Protein AF-K9X433-F1 (afdb_monomer_lite)

Structure (mmCIF, N/CA/C/O backbone):
data_AF-K9X433-F1
#
_entry.id   AF-K9X433-F1
#
loop_
_atom_site.group_PDB
_atom_site.id
_atom_site.type_symbol
_atom_site.label_atom_id
_atom_site.label_alt_id
_atom_site.label_comp_id
_atom_site.label_asym_id
_atom_site.label_entity_id
_atom_site.label_seq_id
_atom_site.pdbx_PDB_ins_code
_atom_site.Cartn_x
_atom_site.Cartn_y
_atom_site.Cartn_z
_atom_site.occupancy
_atom_site.B_iso_or_equiv
_atom_site.auth_seq_id
_atom_site.auth_comp_id
_atom_site.auth_asym_id
_atom_site.auth_atom_id
_atom_site.pdbx_PDB_model_num
ATOM 1 N N . MET A 1 1 ? -10.304 9.163 13.853 1.00 60.44 1 MET A N 1
ATOM 2 C CA . MET A 1 1 ? -9.417 9.956 12.986 1.00 60.44 1 MET A CA 1
ATOM 3 C C . MET A 1 1 ? -8.983 9.079 11.832 1.00 60.44 1 MET A C 1
ATOM 5 O O . MET A 1 1 ? -8.395 8.038 12.096 1.00 60.44 1 MET A O 1
ATOM 9 N N . ASP A 1 2 ? -9.200 9.510 10.591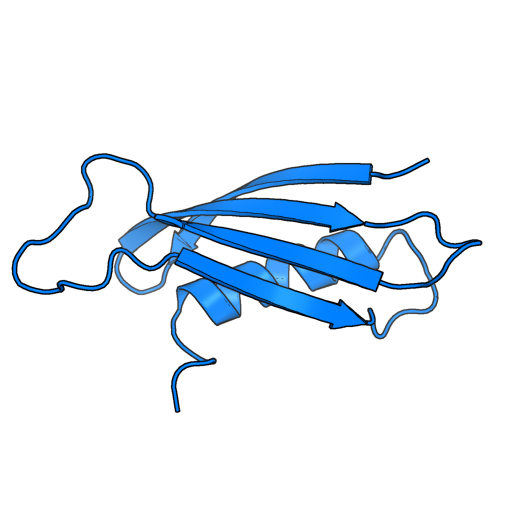 1.00 72.50 2 ASP A N 1
ATOM 10 C CA . ASP A 1 2 ? -8.589 8.859 9.431 1.00 72.50 2 ASP A CA 1
ATOM 11 C C . ASP A 1 2 ? -7.062 8.958 9.512 1.00 72.50 2 ASP A C 1
ATOM 13 O O . ASP A 1 2 ? -6.494 10.055 9.602 1.00 72.50 2 ASP A O 1
ATOM 17 N N . LYS A 1 3 ? -6.383 7.809 9.489 1.00 80.31 3 LYS A N 1
ATOM 18 C CA . LYS A 1 3 ? -4.920 7.748 9.481 1.00 80.31 3 LYS A CA 1
ATOM 19 C C . LYS A 1 3 ? -4.447 7.599 8.043 1.00 80.31 3 LYS A C 1
ATOM 21 O O . LYS A 1 3 ? -4.873 6.697 7.325 1.00 80.31 3 LYS A O 1
ATOM 26 N N . LYS A 1 4 ? -3.538 8.478 7.619 1.00 83.56 4 LYS A N 1
ATOM 27 C CA . LYS A 1 4 ? -2.899 8.393 6.304 1.00 83.56 4 LYS A CA 1
ATOM 28 C C . LYS A 1 4 ? -1.401 8.187 6.454 1.00 83.56 4 LYS A C 1
ATOM 30 O O . LYS A 1 4 ? -0.740 8.952 7.151 1.00 83.56 4 LYS A O 1
ATOM 35 N N . ILE A 1 5 ? -0.889 7.168 5.780 1.00 87.56 5 ILE A N 1
ATOM 36 C CA . ILE A 1 5 ? 0.511 6.752 5.826 1.00 87.56 5 ILE A CA 1
ATOM 37 C C . ILE A 1 5 ? 1.050 6.773 4.400 1.00 87.56 5 ILE A C 1
ATOM 39 O O . ILE A 1 5 ? 0.328 6.527 3.430 1.00 87.56 5 ILE A O 1
ATOM 43 N N . THR A 1 6 ? 2.315 7.138 4.252 1.00 89.00 6 THR A N 1
ATOM 44 C CA . THR A 1 6 ? 3.012 7.075 2.971 1.00 89.00 6 THR A CA 1
ATOM 45 C C . THR A 1 6 ? 4.344 6.396 3.193 1.00 89.00 6 THR A C 1
ATOM 47 O O . THR A 1 6 ? 5.144 6.876 3.991 1.00 89.00 6 THR A O 1
ATOM 50 N N . GLU A 1 7 ? 4.567 5.293 2.489 1.00 89.06 7 GLU A N 1
ATOM 51 C CA . GLU A 1 7 ? 5.762 4.471 2.636 1.00 89.06 7 GLU A CA 1
ATOM 52 C C . GLU A 1 7 ? 6.406 4.227 1.275 1.00 89.06 7 GLU A C 1
ATOM 54 O O . GLU A 1 7 ? 5.721 3.978 0.283 1.00 89.06 7 GLU A O 1
ATOM 59 N N . LYS A 1 8 ? 7.736 4.308 1.230 1.00 89.38 8 LYS A N 1
ATOM 60 C CA . LYS A 1 8 ? 8.523 3.977 0.046 1.00 89.38 8 LYS A CA 1
ATOM 61 C C . LYS A 1 8 ? 9.185 2.622 0.228 1.00 89.38 8 LYS A C 1
ATOM 63 O O . LYS A 1 8 ? 9.759 2.355 1.280 1.00 89.38 8 LYS A O 1
ATOM 68 N N . PHE A 1 9 ? 9.149 1.797 -0.806 1.00 86.62 9 PHE A N 1
ATOM 69 C CA . PHE A 1 9 ? 9.816 0.500 -0.822 1.00 86.62 9 PHE A CA 1
ATOM 70 C C . PHE A 1 9 ? 10.332 0.176 -2.223 1.00 86.62 9 PHE A C 1
ATOM 72 O O . PHE A 1 9 ? 9.962 0.820 -3.203 1.00 86.62 9 PHE A O 1
ATOM 79 N N . VAL A 1 10 ? 11.212 -0.816 -2.313 1.00 85.50 10 VAL A N 1
ATOM 80 C CA . VAL A 1 10 ? 11.711 -1.342 -3.584 1.00 85.50 10 VAL A CA 1
ATOM 81 C C . VAL A 1 10 ? 11.094 -2.720 -3.784 1.00 85.50 10 VAL A C 1
ATOM 83 O O . VAL A 1 10 ? 11.141 -3.529 -2.861 1.00 85.50 10 VAL A O 1
ATOM 86 N N . ASN A 1 11 ? 10.489 -2.965 -4.945 1.00 81.38 11 ASN A N 1
ATOM 87 C CA . ASN A 1 11 ? 9.910 -4.271 -5.272 1.00 81.38 11 ASN A CA 1
ATOM 88 C C . ASN A 1 11 ? 10.994 -5.280 -5.704 1.00 81.38 11 ASN A C 1
ATOM 90 O O . ASN A 1 11 ? 12.151 -4.907 -5.927 1.00 81.38 11 ASN A O 1
ATOM 94 N N . ASP A 1 12 ? 10.621 -6.542 -5.907 1.00 79.44 12 ASP A N 1
ATOM 95 C CA . ASP A 1 12 ? 11.550 -7.615 -6.296 1.00 79.44 12 ASP A CA 1
ATOM 96 C C . ASP A 1 12 ? 12.236 -7.379 -7.657 1.00 79.44 12 ASP A C 1
ATOM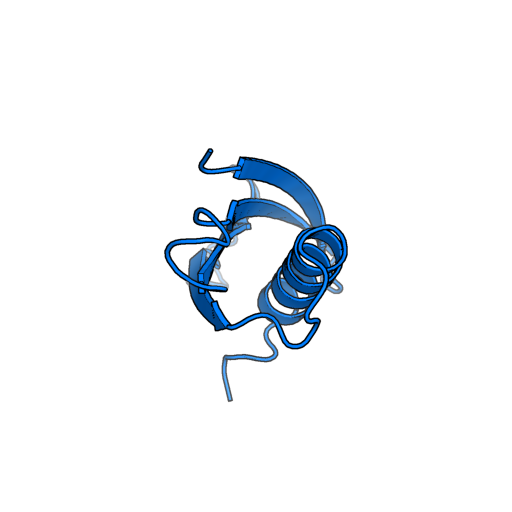 98 O O . ASP A 1 12 ? 13.286 -7.950 -7.959 1.00 79.44 12 ASP A O 1
ATOM 102 N N . MET A 1 13 ? 11.689 -6.484 -8.483 1.00 75.56 13 MET A N 1
ATOM 103 C CA . MET A 1 13 ? 12.282 -6.065 -9.756 1.00 75.56 13 MET A CA 1
ATOM 104 C C . MET A 1 13 ? 13.301 -4.922 -9.607 1.00 75.56 13 MET A C 1
ATOM 106 O O . MET A 1 13 ? 13.798 -4.407 -10.614 1.00 75.56 13 MET A O 1
ATOM 110 N N . GLY A 1 14 ? 13.594 -4.484 -8.379 1.00 79.31 14 GLY A N 1
ATOM 111 C CA . GLY A 1 14 ? 14.477 -3.352 -8.104 1.00 79.31 14 GLY A CA 1
ATOM 112 C C . GLY A 1 14 ? 13.851 -1.996 -8.438 1.00 79.31 14 GLY A C 1
ATOM 113 O O . GLY A 1 14 ? 14.583 -1.034 -8.679 1.00 79.31 14 GLY A O 1
ATOM 114 N N . LYS A 1 15 ? 12.516 -1.912 -8.512 1.00 79.88 15 LYS A N 1
ATOM 115 C CA . LYS A 1 15 ? 11.787 -0.676 -8.817 1.00 79.88 15 LYS A CA 1
ATOM 116 C C . LYS A 1 15 ? 11.349 0.028 -7.546 1.00 79.88 15 LYS A C 1
ATOM 118 O O . LYS A 1 15 ? 10.831 -0.610 -6.636 1.00 79.88 15 LYS A O 1
ATOM 123 N N . GLU A 1 16 ? 11.542 1.341 -7.499 1.00 86.12 16 GLU A N 1
ATOM 124 C CA . GLU A 1 16 ? 11.105 2.165 -6.372 1.00 86.12 16 GLU A CA 1
ATOM 125 C C . GLU A 1 16 ? 9.606 2.438 -6.492 1.00 86.12 16 GLU A C 1
ATOM 127 O O . GLU A 1 16 ? 9.109 2.886 -7.530 1.00 86.12 16 GLU A O 1
ATOM 132 N N . MET A 1 17 ? 8.897 2.167 -5.404 1.00 83.69 17 MET A N 1
ATOM 133 C CA . MET A 1 17 ? 7.455 2.279 -5.283 1.00 83.69 17 MET A CA 1
ATOM 134 C C . MET A 1 17 ? 7.117 3.144 -4.068 1.00 83.69 17 MET A C 1
ATOM 136 O O . MET A 1 17 ? 7.786 3.096 -3.036 1.00 83.69 17 MET A O 1
ATOM 140 N N . THR A 1 18 ? 6.037 3.906 -4.178 1.00 87.31 18 THR A N 1
ATOM 141 C CA . THR A 1 18 ? 5.415 4.657 -3.093 1.00 87.31 18 THR A CA 1
ATOM 142 C C . THR A 1 18 ? 4.010 4.099 -2.850 1.00 87.31 18 THR A C 1
ATOM 144 O O . THR A 1 18 ? 3.152 4.148 -3.735 1.00 87.31 18 THR A O 1
ATOM 147 N N . ALA A 1 19 ? 3.754 3.604 -1.639 1.00 85.75 19 ALA A N 1
ATOM 148 C CA . ALA A 1 19 ? 2.428 3.253 -1.147 1.00 85.75 19 ALA A CA 1
ATOM 149 C C . ALA A 1 19 ? 1.810 4.417 -0.372 1.00 85.75 19 ALA A C 1
ATOM 151 O O . ALA A 1 19 ? 2.431 5.001 0.510 1.00 85.75 19 ALA A O 1
ATOM 152 N N . SER A 1 20 ? 0.560 4.736 -0.683 1.00 88.44 20 SER A N 1
ATOM 153 C CA . SER A 1 20 ? -0.310 5.605 0.100 1.00 88.44 20 SER A CA 1
ATOM 154 C C . SER A 1 20 ? -1.395 4.751 0.737 1.00 88.44 20 SER A C 1
ATOM 156 O O . SER A 1 20 ? -2.196 4.147 0.029 1.00 88.44 20 SER A O 1
ATOM 158 N N . ILE A 1 21 ? -1.420 4.714 2.063 1.00 87.69 21 ILE A N 1
ATOM 159 C CA . ILE A 1 21 ? -2.353 3.912 2.851 1.00 87.69 21 ILE A CA 1
ATOM 160 C C . ILE A 1 21 ? -3.297 4.867 3.576 1.00 87.69 21 ILE A C 1
ATOM 162 O O . ILE A 1 21 ? -2.859 5.837 4.199 1.00 87.69 21 ILE A O 1
ATOM 166 N N . SER A 1 22 ? -4.594 4.610 3.481 1.00 86.06 22 SER A N 1
ATOM 167 C CA . SER A 1 22 ? -5.641 5.322 4.204 1.00 86.06 22 SER A CA 1
ATOM 168 C C . SER A 1 22 ? -6.441 4.317 5.016 1.00 86.06 22 SER A C 1
ATOM 170 O O . SER A 1 22 ? -7.066 3.424 4.452 1.00 86.06 22 SER A O 1
ATOM 172 N N . ILE A 1 23 ? -6.378 4.470 6.334 1.00 83.06 23 ILE A N 1
ATOM 173 C CA . ILE A 1 23 ? -7.095 3.655 7.308 1.00 83.06 23 ILE A CA 1
ATOM 174 C C . ILE A 1 23 ? -8.237 4.520 7.835 1.00 83.06 23 ILE A C 1
ATOM 176 O O . ILE A 1 23 ? -7.984 5.579 8.424 1.00 83.06 23 ILE A O 1
ATOM 180 N N . SER A 1 24 ? -9.468 4.091 7.567 1.00 79.81 24 SER A N 1
ATOM 181 C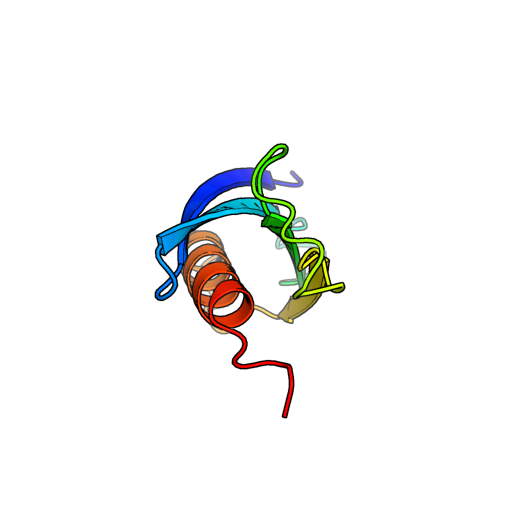 CA . SER A 1 24 ? -10.671 4.745 8.082 1.00 79.81 24 SER A CA 1
ATOM 182 C C . SER A 1 24 ? -10.804 4.556 9.593 1.00 79.81 24 SER A C 1
ATOM 184 O O . SER A 1 24 ? -10.114 3.731 10.196 1.00 79.81 24 SER A O 1
ATOM 186 N N . ASP A 1 25 ? -11.649 5.372 10.225 1.00 74.81 25 ASP A N 1
ATOM 187 C CA . ASP A 1 25 ? -11.869 5.279 11.665 1.00 74.81 25 ASP A CA 1
ATOM 188 C C . ASP A 1 25 ? -12.367 3.871 12.053 1.00 74.81 25 ASP A C 1
ATOM 190 O O . ASP A 1 25 ? -13.342 3.400 11.463 1.00 74.81 25 ASP A O 1
ATOM 194 N N . PRO A 1 26 ? -11.742 3.201 13.041 1.00 67.75 26 PRO A N 1
ATOM 195 C CA . PRO A 1 26 ? -12.155 1.868 13.473 1.00 67.75 26 PRO A CA 1
ATOM 196 C C . PRO A 1 26 ? -13.604 1.799 13.985 1.00 67.75 26 PRO A C 1
ATOM 198 O O . PRO A 1 26 ? -14.175 0.710 14.004 1.00 67.75 26 PRO A O 1
ATOM 201 N N . GLU A 1 27 ? -14.217 2.919 14.391 1.00 70.88 27 GLU A N 1
ATOM 202 C CA . GLU A 1 27 ? -15.643 2.987 14.744 1.00 70.88 27 GLU A CA 1
ATOM 203 C C . GLU A 1 27 ? -16.569 2.980 13.511 1.00 70.88 27 GLU A C 1
ATOM 205 O O . GLU A 1 27 ? -17.730 2.584 13.621 1.00 70.88 27 GLU A O 1
ATOM 210 N N . GLU A 1 28 ? -16.068 3.382 12.337 1.00 65.25 28 GLU A N 1
ATOM 211 C CA . GLU A 1 28 ? -16.796 3.366 11.059 1.00 65.25 28 GLU A CA 1
ATOM 212 C C . GLU A 1 28 ? -16.523 2.099 10.227 1.00 65.25 28 GLU A C 1
ATOM 214 O O . GLU A 1 28 ? -17.308 1.777 9.334 1.00 65.25 28 GLU A O 1
ATOM 219 N N . GLY A 1 29 ? -15.461 1.349 10.544 1.00 66.44 29 GLY A N 1
ATOM 220 C CA . GLY A 1 29 ? -15.128 0.064 9.925 1.00 66.44 29 GLY A CA 1
ATOM 221 C C . GLY A 1 29 ? -13.623 -0.225 9.907 1.00 66.44 29 GLY A C 1
ATOM 222 O O . GLY A 1 29 ? -12.803 0.621 10.242 1.00 66.44 29 GLY A O 1
ATOM 223 N N . ASN A 1 30 ? -13.241 -1.432 9.485 1.00 70.62 30 ASN A N 1
ATOM 224 C CA . ASN A 1 30 ? -11.843 -1.843 9.272 1.00 70.62 30 ASN A CA 1
ATOM 225 C C . ASN A 1 30 ? -11.415 -1.714 7.798 1.00 70.62 30 ASN A C 1
ATOM 227 O O . ASN A 1 30 ? -10.622 -2.515 7.294 1.00 70.62 30 ASN A O 1
ATOM 231 N N . ASP A 1 31 ? -11.978 -0.734 7.090 1.00 79.31 31 ASP A N 1
ATOM 232 C CA . ASP A 1 31 ? -11.680 -0.489 5.685 1.00 79.31 31 ASP A CA 1
ATOM 233 C C . ASP A 1 31 ? -10.304 0.163 5.526 1.00 79.31 31 ASP A C 1
ATOM 235 O O . ASP A 1 31 ? -10.051 1.282 5.987 1.00 79.31 31 ASP A O 1
ATOM 239 N N . VAL A 1 32 ? -9.413 -0.541 4.825 1.00 82.06 32 VAL A N 1
ATOM 240 C CA . VAL A 1 32 ? -8.078 -0.054 4.495 1.00 82.06 32 VAL A CA 1
ATOM 241 C C . VAL A 1 32 ? -7.959 0.111 2.988 1.00 82.06 32 VAL A C 1
ATOM 243 O O . VAL A 1 32 ? -8.086 -0.834 2.205 1.00 82.06 32 VAL A O 1
ATOM 246 N N . LYS A 1 33 ? -7.679 1.343 2.564 1.00 83.25 33 LYS A N 1
ATOM 247 C CA . LYS A 1 33 ? -7.422 1.675 1.165 1.00 83.25 33 LYS A CA 1
ATOM 248 C C . LYS A 1 33 ? -5.929 1.824 0.927 1.00 83.25 33 LYS A C 1
ATOM 250 O O . LYS A 1 33 ? -5.268 2.619 1.594 1.00 83.25 33 LYS A O 1
ATOM 255 N N . VAL A 1 34 ? -5.416 1.110 -0.069 1.00 82.06 34 VAL A N 1
ATOM 256 C CA . VAL A 1 34 ? -4.002 1.123 -0.438 1.00 82.06 34 VAL A CA 1
ATOM 257 C C . VAL A 1 34 ? -3.863 1.503 -1.905 1.00 82.06 34 VAL A C 1
ATOM 259 O O . VAL A 1 34 ? -4.452 0.895 -2.796 1.00 82.06 34 VAL A O 1
ATOM 262 N N . THR A 1 35 ? -3.047 2.518 -2.153 1.00 83.06 35 THR A N 1
ATOM 263 C CA . THR A 1 35 ? -2.652 2.958 -3.489 1.00 83.06 35 THR A CA 1
ATOM 264 C C . THR A 1 35 ? -1.152 2.769 -3.615 1.00 83.06 35 THR A C 1
ATOM 266 O O . THR A 1 35 ? -0.397 3.411 -2.891 1.00 83.06 35 THR A O 1
ATOM 269 N N . VAL A 1 36 ? -0.700 1.940 -4.548 1.00 81.50 36 VAL A N 1
ATOM 270 C CA . VAL A 1 36 ? 0.726 1.732 -4.826 1.00 81.50 36 VAL A CA 1
ATOM 271 C C . VAL A 1 36 ? 1.057 2.320 -6.188 1.00 81.50 36 VAL A C 1
ATOM 273 O O . VAL A 1 36 ? 0.380 2.041 -7.177 1.00 81.50 36 VAL A O 1
ATOM 276 N N . ARG A 1 37 ? 2.100 3.151 -6.236 1.00 79.06 37 ARG A N 1
ATOM 277 C CA . ARG A 1 37 ? 2.566 3.827 -7.450 1.00 79.06 37 ARG A CA 1
ATOM 278 C C . ARG A 1 37 ? 4.064 3.660 -7.604 1.00 79.06 37 ARG A C 1
ATOM 280 O O . ARG A 1 37 ? 4.793 3.755 -6.627 1.00 79.06 37 ARG A O 1
ATOM 287 N N . MET A 1 38 ? 4.522 3.482 -8.833 1.00 75.88 38 MET A N 1
ATOM 288 C CA . MET A 1 38 ? 5.945 3.578 -9.159 1.00 75.88 38 MET A CA 1
ATOM 289 C C . MET A 1 38 ? 6.422 5.036 -9.087 1.00 75.88 38 MET A C 1
ATOM 291 O O . MET A 1 38 ? 5.697 5.936 -9.518 1.00 75.88 38 MET A O 1
ATOM 295 N N . ASP A 1 39 ? 7.624 5.273 -8.553 1.00 73.38 39 ASP A N 1
ATOM 296 C CA . ASP A 1 39 ? 8.207 6.621 -8.489 1.00 73.38 39 ASP A CA 1
ATOM 297 C C . ASP A 1 39 ? 8.498 7.175 -9.903 1.00 73.38 39 ASP A C 1
ATOM 299 O O . ASP A 1 39 ? 8.803 6.442 -10.856 1.00 73.38 39 ASP A O 1
ATOM 303 N N . GLU A 1 40 ? 8.385 8.499 -10.052 1.00 66.56 40 GLU A N 1
ATOM 304 C CA . GLU A 1 40 ? 8.596 9.184 -11.330 1.00 66.56 40 GLU A CA 1
ATOM 305 C C . GLU A 1 40 ? 10.034 8.982 -11.844 1.00 66.56 40 GLU A C 1
ATOM 307 O O . GLU A 1 40 ? 11.002 9.013 -11.090 1.00 66.56 40 GLU A O 1
ATOM 312 N N . GLY A 1 41 ? 10.186 8.773 -13.156 1.00 62.16 41 GLY A N 1
ATOM 313 C CA . GLY A 1 41 ? 11.490 8.526 -13.792 1.00 62.16 41 GLY A CA 1
ATOM 314 C C . GLY A 1 41 ? 11.871 7.049 -13.941 1.00 62.16 41 GLY A C 1
ATOM 315 O O . GLY A 1 41 ? 12.805 6.743 -14.679 1.00 62.16 41 GLY A O 1
ATOM 316 N N . GLN A 1 42 ? 11.111 6.122 -13.346 1.00 62.25 42 GLN A N 1
ATOM 317 C CA . GLN A 1 42 ? 11.286 4.677 -13.563 1.00 62.25 42 GLN A CA 1
ATOM 318 C C . GLN A 1 42 ? 10.462 4.110 -14.737 1.00 62.25 42 GLN A C 1
ATOM 320 O O . GLN A 1 42 ? 10.491 2.899 -14.991 1.00 62.25 42 GLN A O 1
ATOM 325 N N . PHE A 1 43 ? 9.770 4.986 -15.478 1.00 56.12 43 PHE A N 1
ATOM 326 C CA . PHE A 1 43 ? 8.972 4.660 -16.660 1.00 56.12 43 PHE A CA 1
ATOM 327 C C . PHE A 1 43 ? 9.813 3.933 -17.716 1.00 56.12 43 PHE A C 1
ATOM 329 O O . PHE A 1 43 ? 10.724 4.504 -18.319 1.00 56.12 43 PHE A O 1
ATOM 336 N N . ASN A 1 44 ? 9.486 2.665 -17.960 1.00 56.09 44 ASN A N 1
ATOM 337 C CA . ASN A 1 44 ? 10.056 1.894 -19.051 1.00 56.09 44 ASN A CA 1
ATOM 338 C C . ASN A 1 44 ? 9.037 1.826 -20.193 1.00 56.09 44 ASN A C 1
ATOM 340 O O . ASN A 1 44 ? 7.994 1.201 -20.050 1.00 56.09 44 ASN A O 1
ATOM 344 N N . LYS A 1 45 ? 9.357 2.433 -21.340 1.00 54.41 45 LYS A N 1
ATOM 345 C CA . LYS A 1 45 ? 8.513 2.435 -22.549 1.00 54.41 45 LYS A CA 1
ATOM 346 C C . LYS A 1 45 ? 8.149 1.030 -23.059 1.00 54.41 45 LYS A C 1
ATOM 348 O O . LYS A 1 45 ? 7.178 0.893 -23.793 1.00 54.41 45 LYS A O 1
ATOM 353 N N . ASP A 1 46 ? 8.939 0.014 -22.709 1.00 57.78 46 ASP A N 1
ATOM 354 C CA . ASP A 1 46 ? 8.702 -1.383 -23.083 1.00 57.78 46 ASP A CA 1
ATOM 355 C C . ASP A 1 46 ? 7.705 -2.075 -22.132 1.00 57.78 46 ASP A C 1
ATOM 357 O O . ASP A 1 46 ? 7.070 -3.056 -22.506 1.00 57.78 46 ASP A O 1
ATOM 361 N N . HIS A 1 47 ? 7.506 -1.536 -20.924 1.00 55.12 47 HIS A N 1
ATOM 362 C CA . HIS A 1 47 ? 6.482 -1.950 -19.962 1.00 55.12 47 HIS A CA 1
ATOM 363 C C . HIS A 1 47 ? 5.465 -0.805 -19.821 1.00 55.12 47 HIS A C 1
ATOM 365 O O . HIS A 1 47 ? 5.530 -0.000 -18.896 1.00 55.12 47 HIS A O 1
ATOM 371 N N . TYR A 1 48 ? 4.528 -0.723 -20.772 1.00 45.91 48 TYR A N 1
ATOM 372 C CA . TYR A 1 48 ? 3.503 0.334 -20.881 1.00 45.91 48 TYR A CA 1
ATOM 373 C C . TYR A 1 48 ? 2.590 0.502 -19.652 1.00 45.91 48 TYR A C 1
ATOM 375 O O . TYR A 1 48 ? 1.822 1.459 -19.577 1.00 45.91 48 TYR A O 1
ATOM 383 N N . SER A 1 49 ? 2.659 -0.401 -18.683 1.00 50.41 49 SER A N 1
ATOM 384 C CA . SER A 1 49 ? 1.991 -0.289 -17.398 1.00 50.41 49 SER A CA 1
ATOM 385 C C . SER A 1 49 ? 2.933 0.368 -16.393 1.00 50.41 49 SER A C 1
ATOM 387 O O . SER A 1 49 ? 3.681 -0.304 -15.684 1.00 50.41 49 SER A O 1
ATOM 389 N N . GLY A 1 50 ? 2.885 1.699 -16.301 1.00 53.19 50 GLY A N 1
ATOM 390 C CA . GLY A 1 50 ? 3.255 2.355 -15.049 1.00 53.19 50 GLY A CA 1
ATOM 391 C C . GLY A 1 50 ? 2.345 1.775 -13.971 1.00 53.19 50 GLY A C 1
ATOM 392 O O . GLY A 1 50 ? 1.151 2.059 -13.982 1.00 53.19 50 GLY A O 1
ATOM 393 N N . TYR A 1 51 ? 2.865 0.869 -13.141 1.00 57.31 51 TYR A N 1
ATOM 394 C CA . TYR A 1 51 ? 2.068 0.116 -12.176 1.00 57.31 51 TYR A CA 1
ATOM 395 C C . TYR A 1 51 ? 1.486 1.089 -11.141 1.00 57.31 51 TYR A C 1
ATOM 397 O O . TYR A 1 51 ? 2.154 1.488 -10.187 1.00 57.31 51 TYR A O 1
ATOM 405 N N . CYS A 1 52 ? 0.251 1.520 -11.385 1.00 59.62 52 CYS A N 1
ATOM 406 C CA . CYS A 1 52 ? -0.631 2.123 -10.401 1.00 59.62 52 CYS A CA 1
ATOM 407 C C . CYS A 1 52 ? -1.663 1.050 -10.081 1.00 59.62 52 CYS A C 1
ATOM 409 O O . CYS A 1 52 ? -2.486 0.722 -10.937 1.00 59.62 52 CYS A O 1
ATOM 411 N N . THR A 1 53 ? -1.565 0.456 -8.896 1.00 69.94 53 THR A N 1
ATOM 412 C CA . THR A 1 53 ? -2.600 -0.445 -8.391 1.00 69.94 53 THR A CA 1
ATOM 413 C C . THR A 1 53 ? -3.256 0.208 -7.189 1.00 69.94 53 THR A C 1
ATOM 415 O O . THR A 1 53 ? -2.593 0.634 -6.240 1.00 69.94 53 THR A O 1
ATOM 418 N N . ASP A 1 54 ? -4.570 0.346 -7.276 1.00 75.25 54 ASP A N 1
ATOM 419 C CA . ASP A 1 54 ? -5.422 0.870 -6.226 1.00 75.25 54 ASP A CA 1
ATOM 420 C C . ASP A 1 54 ? -6.332 -0.276 -5.801 1.00 75.25 54 ASP A C 1
ATOM 422 O O . ASP A 1 54 ? -7.110 -0.786 -6.608 1.00 75.25 54 ASP A O 1
ATOM 426 N N . PHE A 1 55 ? -6.239 -0.688 -4.542 1.00 77.56 55 PHE A N 1
ATOM 427 C CA . PHE A 1 55 ? -7.094 -1.732 -3.998 1.00 77.56 55 PHE A CA 1
ATOM 428 C C . PHE A 1 55 ? -7.554 -1.372 -2.589 1.00 77.56 55 PHE A C 1
ATOM 430 O O . PHE A 1 55 ? -6.953 -0.561 -1.880 1.00 77.56 55 PHE A O 1
ATOM 437 N N . GLN A 1 56 ? -8.678 -1.957 -2.203 1.00 80.56 56 GLN A N 1
ATOM 438 C CA . GLN A 1 56 ? -9.238 -1.839 -0.869 1.00 80.56 56 GLN A CA 1
ATOM 439 C C . GLN A 1 56 ? -9.371 -3.242 -0.306 1.00 80.56 56 GLN A C 1
ATOM 441 O O . GLN A 1 56 ? -9.795 -4.156 -1.015 1.00 80.56 56 GLN A O 1
ATOM 446 N N . TYR A 1 57 ? -8.994 -3.403 0.952 1.00 76.50 57 TYR A N 1
ATOM 447 C CA . TYR A 1 57 ? -9.172 -4.650 1.670 1.00 76.50 57 TYR A CA 1
ATOM 448 C C . TYR A 1 57 ? -9.625 -4.349 3.099 1.00 76.50 57 TYR A C 1
ATOM 450 O O . TYR A 1 57 ? -9.431 -3.246 3.615 1.00 76.50 57 TYR A O 1
ATOM 458 N N . SER A 1 58 ? -10.269 -5.329 3.720 1.00 80.06 58 SER A N 1
ATOM 459 C CA . SER A 1 58 ? -10.636 -5.269 5.131 1.00 80.06 58 SER A CA 1
ATOM 460 C C . SER A 1 58 ? -9.523 -5.927 5.932 1.00 80.06 58 SER A C 1
ATOM 462 O O . SER A 1 58 ? -9.148 -7.058 5.617 1.00 80.06 58 SER A O 1
ATOM 464 N N . ALA A 1 59 ? -8.984 -5.230 6.930 1.00 78.06 59 ALA A N 1
ATOM 465 C CA . ALA A 1 59 ? -7.915 -5.788 7.755 1.00 78.06 59 ALA A CA 1
ATOM 466 C C . ALA A 1 59 ? -8.384 -7.042 8.512 1.00 78.06 59 ALA A C 1
ATOM 468 O O . ALA A 1 59 ? -9.529 -7.103 8.969 1.00 78.06 59 ALA A O 1
ATOM 469 N N . GLU A 1 60 ? -7.510 -8.041 8.629 1.00 79.44 60 GLU A N 1
ATOM 470 C CA . GLU A 1 60 ? -7.825 -9.314 9.282 1.00 79.44 60 GLU A CA 1
ATOM 471 C C . GLU A 1 60 ? -7.698 -9.215 10.806 1.00 79.44 60 GLU A C 1
ATOM 473 O O . GLU A 1 60 ? -8.454 -9.871 11.530 1.00 79.44 60 GLU A O 1
ATOM 478 N N . SER A 1 61 ? -6.771 -8.391 11.312 1.00 80.06 61 SER A N 1
ATOM 479 C CA . SER A 1 61 ? -6.630 -8.172 12.751 1.00 80.06 61 SER A CA 1
ATOM 480 C C . SER A 1 61 ? -7.809 -7.379 13.318 1.00 80.06 61 SER A C 1
ATOM 482 O O . SER A 1 61 ? -8.396 -6.510 12.677 1.00 80.06 61 SER A O 1
ATOM 484 N N . SER A 1 62 ? -8.139 -7.644 14.579 1.00 78.38 62 SER A N 1
ATOM 485 C CA . SER A 1 62 ? -9.057 -6.816 15.364 1.00 78.38 62 SER A CA 1
ATOM 486 C C . SER A 1 62 ? -8.365 -5.617 16.026 1.00 78.38 62 SER A C 1
ATOM 488 O O . SER A 1 62 ? -9.054 -4.776 16.598 1.00 78.38 62 SER A O 1
ATOM 490 N N . ASP A 1 63 ? -7.027 -5.555 16.003 1.00 80.19 63 ASP A N 1
ATOM 491 C CA . ASP A 1 63 ? -6.244 -4.449 16.564 1.00 80.19 63 ASP A CA 1
ATOM 492 C C . ASP A 1 63 ? -5.891 -3.428 15.462 1.00 80.19 63 ASP A C 1
ATOM 494 O O . ASP A 1 63 ? -5.140 -3.759 14.540 1.00 80.19 63 ASP A O 1
ATOM 498 N N . PRO A 1 64 ? -6.363 -2.170 15.559 1.00 74.06 64 PRO A N 1
ATOM 499 C CA . PRO A 1 64 ? -6.047 -1.121 14.591 1.00 74.06 64 PRO A CA 1
ATOM 500 C C . PRO A 1 64 ? -4.553 -0.822 14.413 1.00 74.06 64 PRO A C 1
ATOM 502 O O . PRO A 1 64 ? -4.163 -0.231 13.406 1.00 74.06 64 PRO A O 1
ATOM 505 N N . ASN A 1 65 ? -3.706 -1.204 15.374 1.00 78.06 65 ASN A N 1
ATOM 506 C CA . ASN A 1 65 ? -2.258 -1.041 15.252 1.00 78.06 65 ASN A CA 1
ATOM 507 C C . ASN A 1 65 ? -1.634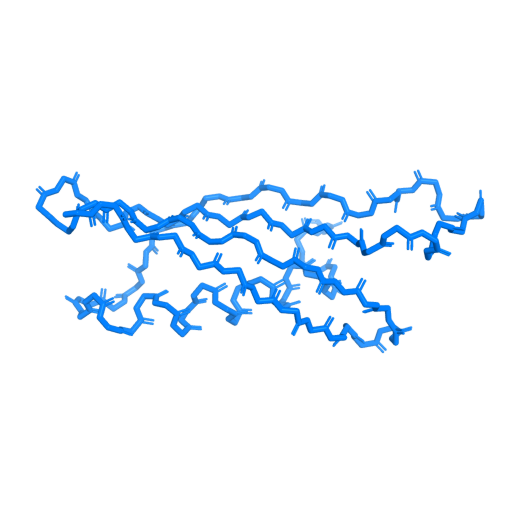 -2.049 14.277 1.00 78.06 65 ASN A C 1
ATOM 509 O O . ASN A 1 65 ? -0.596 -1.752 13.686 1.00 78.06 65 ASN A O 1
ATOM 513 N N . ASP A 1 66 ? -2.263 -3.209 14.077 1.00 84.88 66 ASP A N 1
ATOM 514 C CA . ASP A 1 66 ? -1.792 -4.217 13.125 1.00 84.88 66 ASP A CA 1
ATOM 515 C C . ASP A 1 66 ? -2.200 -3.885 11.689 1.00 84.88 66 ASP A C 1
ATOM 517 O O . ASP A 1 66 ? -1.491 -4.250 10.751 1.00 84.88 66 ASP A O 1
ATOM 521 N N . TRP A 1 67 ? -3.290 -3.130 11.507 1.00 84.62 67 TRP A N 1
ATOM 522 C CA . TRP A 1 67 ? -3.824 -2.771 10.187 1.00 84.62 67 TRP A CA 1
ATOM 523 C C . TRP A 1 67 ? -2.801 -2.032 9.326 1.00 84.62 67 TRP A C 1
ATOM 525 O O . TRP A 1 67 ? -2.766 -2.208 8.113 1.00 84.62 67 TRP A O 1
ATOM 535 N N . GLU A 1 68 ? -1.938 -1.231 9.950 1.00 83.88 68 GLU A N 1
ATOM 536 C CA . GLU A 1 68 ? -0.825 -0.564 9.276 1.00 83.88 68 GLU A CA 1
ATOM 537 C C . GLU A 1 68 ? 0.192 -1.565 8.717 1.00 83.88 68 GLU A C 1
ATOM 539 O O . GLU A 1 68 ? 0.548 -1.483 7.541 1.00 83.88 68 GLU A O 1
ATOM 544 N N . ASN A 1 69 ? 0.623 -2.531 9.531 1.00 86.00 69 ASN A N 1
ATOM 545 C CA . ASN A 1 69 ? 1.580 -3.550 9.104 1.00 86.00 69 ASN A CA 1
ATOM 546 C C . ASN A 1 69 ? 0.980 -4.437 8.008 1.00 86.00 69 ASN A C 1
ATOM 548 O O . ASN A 1 69 ? 1.638 -4.705 7.004 1.00 86.00 69 ASN A O 1
ATOM 552 N N . GLU A 1 70 ? -0.285 -4.838 8.160 1.00 86.31 70 GLU A N 1
ATOM 553 C CA . GLU A 1 70 ? -1.021 -5.573 7.129 1.00 86.31 70 GLU A CA 1
ATOM 554 C C . GLU A 1 70 ? -1.089 -4.784 5.813 1.00 86.31 70 GLU A C 1
ATOM 556 O O . GLU A 1 70 ? -0.891 -5.355 4.739 1.00 86.31 70 GLU A O 1
ATOM 561 N N . ALA A 1 71 ? -1.298 -3.465 5.881 1.00 84.38 71 ALA A N 1
ATOM 562 C CA . ALA A 1 71 ? -1.425 -2.610 4.702 1.00 84.38 71 ALA A CA 1
ATOM 563 C C . ALA A 1 71 ? -0.109 -2.453 3.956 1.00 84.38 71 ALA A C 1
ATOM 565 O O . ALA A 1 71 ? -0.081 -2.485 2.724 1.00 84.38 71 ALA A O 1
ATOM 566 N N . ILE A 1 72 ? 0.982 -2.301 4.703 1.00 84.50 72 ILE A N 1
ATOM 567 C CA . ILE A 1 72 ? 2.336 -2.229 4.161 1.00 84.50 72 ILE A CA 1
ATOM 568 C C . ILE A 1 72 ? 2.693 -3.552 3.472 1.00 84.50 72 ILE A C 1
ATOM 570 O O . ILE A 1 72 ? 3.194 -3.548 2.346 1.00 84.50 72 ILE A O 1
ATOM 574 N N . GLU A 1 73 ? 2.398 -4.690 4.099 1.00 86.75 73 GLU A N 1
ATOM 575 C CA . GLU A 1 73 ? 2.659 -6.006 3.510 1.00 86.75 73 GLU A CA 1
ATOM 576 C C . GLU A 1 73 ? 1.793 -6.263 2.268 1.00 86.75 73 GLU A C 1
ATOM 578 O O . GLU A 1 73 ? 2.292 -6.762 1.255 1.00 86.75 73 GLU A O 1
ATOM 583 N N . ALA A 1 74 ? 0.519 -5.862 2.292 1.00 84.56 74 ALA A N 1
ATOM 584 C CA . ALA A 1 74 ? -0.355 -5.929 1.125 1.00 84.56 74 ALA A CA 1
ATOM 585 C C . ALA A 1 74 ? 0.161 -5.045 -0.023 1.00 84.56 74 ALA A C 1
ATOM 587 O O . ALA A 1 74 ? 0.159 -5.471 -1.180 1.00 84.56 74 ALA A O 1
ATOM 588 N N . ALA A 1 75 ? 0.650 -3.839 0.285 1.00 83.81 75 ALA A N 1
ATOM 589 C CA . ALA A 1 75 ? 1.224 -2.925 -0.697 1.00 83.81 75 ALA A CA 1
ATOM 590 C C . ALA A 1 75 ? 2.460 -3.514 -1.389 1.00 83.81 75 ALA A C 1
ATOM 592 O O . ALA A 1 75 ? 2.570 -3.424 -2.614 1.00 83.81 75 ALA A O 1
ATO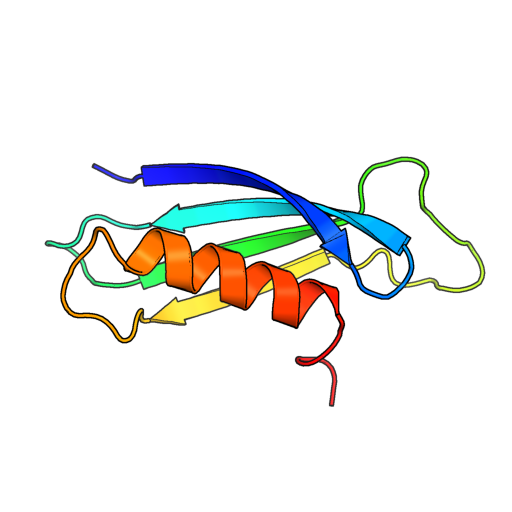M 593 N N . LYS A 1 76 ? 3.363 -4.147 -0.627 1.00 83.00 76 LYS A N 1
ATOM 594 C CA . LYS A 1 76 ? 4.544 -4.830 -1.179 1.00 83.00 76 LYS A CA 1
ATOM 595 C C . LYS A 1 76 ? 4.134 -5.950 -2.130 1.00 83.00 76 LYS A C 1
ATOM 597 O O . LYS A 1 76 ? 4.491 -5.901 -3.303 1.00 83.00 76 LYS A O 1
ATOM 602 N N . ARG A 1 77 ? 3.258 -6.857 -1.677 1.00 81.25 77 ARG A N 1
ATOM 603 C CA . ARG A 1 77 ? 2.729 -7.962 -2.503 1.00 81.25 77 ARG A CA 1
ATOM 604 C C . ARG A 1 77 ? 2.089 -7.471 -3.803 1.00 81.25 77 ARG A C 1
ATOM 606 O O . ARG A 1 77 ? 2.283 -8.072 -4.858 1.00 81.25 77 ARG A O 1
ATOM 613 N N . ALA A 1 78 ? 1.332 -6.375 -3.743 1.00 78.12 78 ALA A N 1
ATOM 614 C CA . ALA A 1 78 ? 0.721 -5.783 -4.928 1.00 78.12 78 ALA A CA 1
ATOM 615 C C . ALA A 1 78 ? 1.762 -5.149 -5.869 1.00 78.12 78 ALA A C 1
ATOM 617 O O . ALA A 1 78 ? 1.633 -5.263 -7.088 1.00 78.12 78 ALA A O 1
ATOM 618 N N . GLY A 1 79 ? 2.812 -4.529 -5.320 1.00 73.38 79 GLY A N 1
ATOM 619 C CA . GLY A 1 79 ? 3.951 -3.999 -6.076 1.00 73.38 79 GLY A CA 1
ATOM 620 C C . GLY A 1 79 ? 4.810 -5.072 -6.757 1.00 73.38 79 GLY A C 1
ATOM 621 O O . GLY A 1 79 ? 5.436 -4.784 -7.780 1.00 73.38 79 GLY A O 1
ATOM 622 N N . ASP A 1 80 ? 4.797 -6.301 -6.240 1.00 73.69 80 ASP A N 1
ATOM 623 C CA . ASP A 1 80 ? 5.454 -7.471 -6.839 1.00 73.69 80 ASP A CA 1
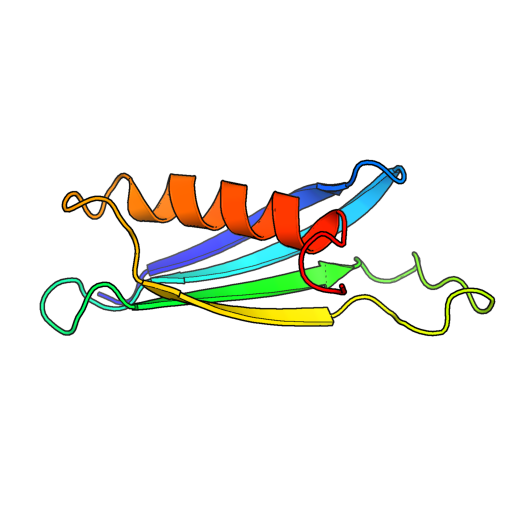ATOM 624 C C . ASP A 1 80 ? 4.598 -8.168 -7.916 1.00 73.69 80 ASP A C 1
ATOM 626 O O . ASP A 1 80 ? 5.046 -9.125 -8.544 1.00 73.69 80 ASP A O 1
ATOM 630 N N . GLY A 1 81 ? 3.378 -7.681 -8.181 1.00 64.69 81 GLY A N 1
ATOM 631 C CA . GLY A 1 81 ? 2.542 -8.144 -9.296 1.00 64.69 81 GLY A CA 1
ATOM 632 C C . GLY A 1 81 ? 1.598 -9.312 -8.985 1.00 64.69 81 GLY A C 1
ATOM 633 O O . GLY A 1 81 ? 0.959 -9.820 -9.901 1.00 64.69 81 GLY A O 1
ATOM 634 N N . TRP A 1 82 ? 1.438 -9.705 -7.717 1.00 53.91 82 TRP A N 1
ATOM 635 C CA . TRP A 1 82 ? 0.613 -10.862 -7.317 1.00 53.91 82 TRP A CA 1
ATOM 636 C C . TRP A 1 82 ? -0.910 -10.682 -7.491 1.00 53.91 82 TRP A C 1
ATOM 638 O O . TRP A 1 82 ? -1.658 -11.635 -7.308 1.00 53.91 82 TRP A O 1
ATOM 648 N N . TYR A 1 83 ? -1.388 -9.489 -7.856 1.00 49.09 83 TYR A N 1
ATOM 649 C CA . TYR A 1 83 ? -2.812 -9.207 -8.113 1.00 49.09 83 TYR A CA 1
ATOM 650 C C . TYR A 1 83 ? -3.168 -9.122 -9.613 1.00 49.09 83 TYR A C 1
ATOM 652 O O . TYR A 1 83 ? -4.215 -8.580 -9.962 1.00 49.09 83 TYR A O 1
ATOM 660 N N . LEU A 1 84 ? -2.300 -9.613 -10.508 1.00 43.31 84 LEU A N 1
ATOM 661 C CA . LEU A 1 84 ? -2.497 -9.565 -11.968 1.00 43.31 84 LEU A CA 1
ATOM 662 C C . LEU A 1 84 ? -2.618 -10.947 -12.645 1.00 43.31 84 LEU A C 1
ATOM 664 O O . LEU A 1 84 ? -2.428 -11.027 -13.859 1.00 43.31 84 LEU A O 1
ATOM 668 N N . GLU A 1 85 ? -2.956 -12.008 -11.904 1.00 36.62 85 GLU A N 1
ATOM 669 C CA . GLU A 1 85 ? -3.391 -13.292 -12.495 1.00 36.62 85 GLU A CA 1
ATOM 670 C C . GLU A 1 85 ? -4.918 -13.427 -12.548 1.00 36.62 85 GLU A C 1
ATOM 672 O O . GLU A 1 85 ? -5.585 -13.139 -11.526 1.00 36.62 85 GLU A O 1
#

Sequence (85 aa):
MDKKITEKFVNDMGKEMTASISISDPEEGNDVKVTVRMDEGQFNKDHYSGYCTDFQYSAESSDPNDWENEAIEAAKRAGDGWYLE

Organism: NCBI:txid56107

Foldseek 3Di:
DWDWDWDWDAAPVRFIKIKIWIADDVVVAQKIKIWIFTDPPPDDPVPNDRDTDIDIDRDPDPDPVCSVVVRVVVNRCVVNPVVPD

Radius of gyration: 13.53 Å; chains: 1; bounding box: 31×23×40 Å

Secondary structure (DSSP, 8-state):
--EEEEEEEE-TTS-EEEEEEEE--TTT--EEEEEEEEPTT---TTS----EEEEEEE-S-SSHHHHHHHHHHHHHHHHTTTT--

pLDDT: mean 74.76, std 12.24, range [36.62, 89.38]